Protein AF-A0A843HJ70-F1 (afdb_monomer_lite)

pLDDT: mean 95.59, std 4.68, range [63.19, 98.12]

Structure (mmCIF, N/CA/C/O backbone):
data_AF-A0A843HJ70-F1
#
_entry.id   AF-A0A843HJ70-F1
#
loop_
_atom_site.group_PDB
_atom_site.id
_atom_site.type_symbol
_atom_site.label_atom_id
_atom_site.label_alt_id
_atom_site.label_comp_id
_atom_site.label_asym_id
_atom_site.label_entity_id
_atom_site.label_seq_id
_atom_site.pdbx_PDB_ins_code
_atom_site.Cartn_x
_atom_site.Cartn_y
_atom_site.Cartn_z
_atom_site.occupancy
_atom_site.B_iso_or_equiv
_atom_site.auth_seq_id
_atom_site.auth_comp_id
_atom_site.auth_asym_id
_atom_site.auth_atom_id
_atom_site.pdbx_PDB_model_num
ATOM 1 N N . MET A 1 1 ? 3.531 -14.823 14.550 1.00 63.19 1 MET A N 1
ATOM 2 C CA . MET A 1 1 ? 2.327 -14.709 13.699 1.00 63.19 1 MET A CA 1
ATOM 3 C C . MET A 1 1 ? 2.798 -14.702 12.254 1.00 63.19 1 MET A C 1
ATOM 5 O O . MET A 1 1 ? 3.841 -14.111 12.013 1.00 63.19 1 MET A O 1
ATOM 9 N N . SER A 1 2 ? 2.128 -15.406 11.338 1.00 85.31 2 SER A N 1
ATOM 10 C CA . SER A 1 2 ? 2.501 -15.400 9.913 1.00 85.31 2 SER A CA 1
ATOM 11 C C . SER A 1 2 ? 1.602 -14.419 9.173 1.00 85.31 2 SER A C 1
ATOM 13 O O . SER A 1 2 ? 0.386 -14.515 9.315 1.00 85.31 2 SER A O 1
ATOM 15 N N . TRP A 1 3 ? 2.188 -13.504 8.402 1.00 92.44 3 TRP A N 1
ATOM 16 C CA . TRP A 1 3 ? 1.438 -12.656 7.475 1.00 92.44 3 TRP A CA 1
ATOM 17 C C . TRP A 1 3 ? 0.911 -13.501 6.312 1.00 92.44 3 TRP A C 1
ATOM 19 O O . TRP A 1 3 ? 1.602 -14.409 5.841 1.00 92.44 3 TRP A O 1
ATOM 29 N N . ASN A 1 4 ? -0.307 -13.215 5.858 1.00 94.31 4 ASN A N 1
ATOM 30 C CA . ASN A 1 4 ? -0.817 -13.725 4.595 1.00 94.31 4 ASN A CA 1
ATOM 31 C C . ASN A 1 4 ? -0.394 -12.775 3.468 1.00 94.31 4 ASN A C 1
ATOM 33 O O . ASN A 1 4 ? -0.891 -11.649 3.387 1.00 94.31 4 ASN A O 1
ATOM 37 N N . ASP A 1 5 ? 0.510 -13.245 2.606 1.00 91.94 5 ASP A N 1
ATOM 38 C CA . ASP A 1 5 ? 1.081 -12.470 1.502 1.00 91.94 5 ASP A CA 1
ATOM 39 C C . ASP A 1 5 ? 0.369 -12.672 0.144 1.00 91.94 5 ASP A C 1
ATOM 41 O O . ASP A 1 5 ? 0.864 -12.196 -0.887 1.00 91.94 5 ASP A O 1
ATOM 45 N N . ASP A 1 6 ? -0.790 -13.347 0.122 1.00 94.69 6 ASP A N 1
ATOM 46 C CA . ASP A 1 6 ? -1.591 -13.587 -1.094 1.00 94.69 6 ASP A CA 1
ATOM 47 C C . ASP A 1 6 ? -2.121 -12.292 -1.728 1.00 94.69 6 ASP A C 1
ATOM 49 O O . ASP A 1 6 ? -2.449 -12.264 -2.918 1.00 94.69 6 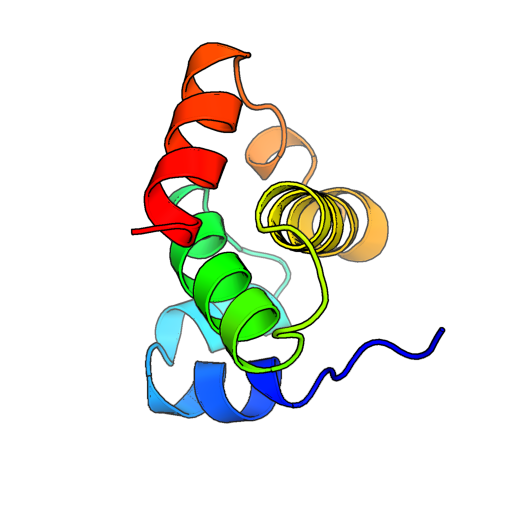ASP A O 1
ATOM 53 N N . TRP A 1 7 ? -2.118 -11.189 -0.973 1.00 94.94 7 TRP A N 1
ATOM 54 C CA . TRP A 1 7 ? -2.454 -9.848 -1.452 1.00 94.94 7 TRP A CA 1
ATOM 55 C C . TRP A 1 7 ? -1.667 -9.444 -2.707 1.00 94.94 7 TRP A C 1
ATOM 57 O O . TRP A 1 7 ? -2.190 -8.706 -3.537 1.00 94.94 7 TRP A O 1
ATOM 67 N N . ARG A 1 8 ? -0.441 -9.954 -2.903 1.00 93.06 8 ARG A N 1
ATOM 68 C CA . ARG A 1 8 ? 0.369 -9.694 -4.111 1.00 93.06 8 ARG A CA 1
ATOM 69 C C . ARG A 1 8 ? -0.205 -10.359 -5.359 1.00 93.06 8 ARG A C 1
ATOM 71 O O . ARG A 1 8 ? -0.121 -9.795 -6.449 1.00 93.06 8 ARG A O 1
ATOM 78 N N . THR A 1 9 ? -0.792 -11.545 -5.204 1.00 95.38 9 THR A N 1
ATOM 79 C CA . THR A 1 9 ? -1.465 -12.251 -6.299 1.00 95.38 9 THR A CA 1
ATOM 80 C C . THR A 1 9 ? -2.700 -11.478 -6.741 1.00 95.38 9 THR A C 1
ATOM 82 O O . THR A 1 9 ? -2.910 -11.306 -7.939 1.00 95.38 9 THR A O 1
ATOM 85 N N . GLU A 1 10 ? -3.484 -10.959 -5.791 1.00 96.69 10 GLU A N 1
ATOM 86 C CA . GLU A 1 10 ? -4.628 -10.102 -6.113 1.00 96.69 10 GLU A CA 1
ATOM 87 C C . GLU A 1 10 ? -4.193 -8.729 -6.638 1.00 96.69 10 GLU A C 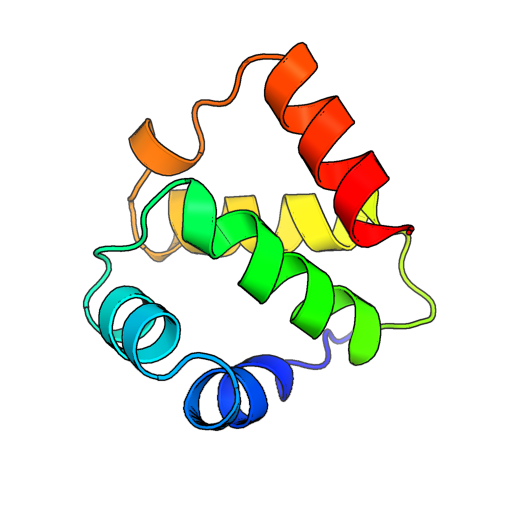1
ATOM 89 O O . GLU A 1 10 ? -4.823 -8.208 -7.549 1.00 96.69 10 GLU A O 1
ATOM 94 N N . LEU A 1 11 ? -3.076 -8.165 -6.168 1.00 97.12 11 LEU A N 1
ATOM 95 C CA . LEU A 1 11 ? -2.559 -6.900 -6.699 1.00 97.12 11 LEU A CA 1
ATOM 96 C C . LEU A 1 11 ? -2.362 -6.971 -8.218 1.00 97.12 11 LEU A C 1
ATOM 98 O O . LEU A 1 11 ? -2.749 -6.051 -8.933 1.00 97.12 11 LEU A O 1
ATOM 102 N N . LYS A 1 12 ? -1.850 -8.100 -8.724 1.00 97.00 12 LYS A N 1
ATOM 103 C CA . LYS A 1 12 ? -1.694 -8.344 -10.164 1.00 97.00 12 LYS A CA 1
ATOM 104 C C . LYS A 1 12 ? -3.015 -8.251 -10.936 1.00 97.00 12 LYS A C 1
ATOM 106 O O . LYS A 1 12 ? -2.991 -7.909 -12.116 1.00 97.00 12 LYS A O 1
ATOM 111 N N . THR A 1 13 ? -4.144 -8.589 -10.314 1.00 96.38 13 THR A N 1
ATOM 112 C CA . THR A 1 13 ? -5.458 -8.589 -10.969 1.00 96.38 13 THR A CA 1
ATOM 113 C C . THR A 1 13 ? -6.206 -7.271 -10.794 1.00 96.38 13 THR A C 1
ATOM 115 O O . THR A 1 13 ? -6.865 -6.844 -11.738 1.00 96.38 13 THR A O 1
ATOM 118 N N . VAL A 1 14 ? -6.108 -6.620 -9.630 1.00 96.12 14 VAL A N 1
ATOM 119 C CA . VAL A 1 14 ? -6.880 -5.399 -9.326 1.00 96.12 14 VAL A CA 1
ATOM 120 C C . VAL A 1 14 ? -6.169 -4.106 -9.724 1.00 96.12 14 VAL A C 1
ATOM 122 O O . VAL A 1 14 ? -6.837 -3.127 -10.041 1.00 96.12 14 VAL A O 1
ATOM 125 N N . ASP A 1 15 ? -4.834 -4.093 -9.724 1.00 97.38 15 ASP A N 1
ATOM 126 C CA . ASP A 1 15 ? -4.013 -2.941 -10.109 1.00 97.38 15 ASP A CA 1
ATOM 127 C C . ASP A 1 15 ? -2.674 -3.432 -10.679 1.00 97.38 15 ASP A C 1
ATOM 129 O O . ASP A 1 15 ? -1.630 -3.453 -10.016 1.00 97.38 15 ASP A O 1
ATOM 133 N N . TYR A 1 16 ? -2.722 -3.878 -11.938 1.00 97.00 16 TYR A N 1
ATOM 134 C CA . TYR A 1 16 ? -1.564 -4.448 -12.628 1.00 97.00 16 TYR A CA 1
ATOM 135 C C . TYR A 1 16 ? -0.382 -3.471 -12.694 1.00 97.00 16 TYR A C 1
ATOM 137 O O . TYR A 1 16 ? 0.767 -3.886 -12.554 1.00 97.00 16 TYR A O 1
ATOM 145 N N . ASP A 1 17 ? -0.642 -2.173 -12.846 1.00 97.94 17 ASP A N 1
ATOM 146 C CA . ASP A 1 17 ? 0.415 -1.166 -12.905 1.00 97.94 17 ASP A CA 1
ATOM 147 C C . ASP A 1 17 ? 1.103 -0.996 -11.543 1.00 97.94 17 ASP A C 1
ATOM 149 O O . ASP A 1 17 ? 2.330 -0.879 -11.481 1.00 97.94 17 ASP A O 1
ATOM 153 N N . CYS A 1 18 ? 0.343 -1.020 -10.442 1.00 98.06 18 CYS A N 1
ATOM 154 C CA . CYS A 1 18 ? 0.907 -1.055 -9.093 1.00 98.06 18 CYS A CA 1
ATOM 155 C C . CYS A 1 18 ? 1.722 -2.334 -8.858 1.00 98.06 18 CYS A C 1
ATOM 157 O O . CYS A 1 18 ? 2.799 -2.271 -8.263 1.00 98.06 18 CYS A O 1
ATOM 159 N N . TYR A 1 19 ? 1.251 -3.485 -9.347 1.00 97.69 19 TYR A N 1
ATOM 160 C CA . TYR A 1 19 ? 2.002 -4.741 -9.291 1.00 97.69 19 TYR A CA 1
ATOM 161 C C . TYR A 1 19 ? 3.334 -4.651 -10.050 1.00 97.69 19 TYR A C 1
ATOM 163 O O . TYR A 1 19 ? 4.374 -5.013 -9.502 1.00 97.69 19 TYR A O 1
ATOM 171 N N . VAL A 1 20 ? 3.335 -4.127 -11.280 1.00 97.88 20 VAL A N 1
ATOM 172 C CA . VAL A 1 20 ? 4.566 -3.941 -12.068 1.00 97.88 20 VAL A CA 1
ATOM 173 C C . VAL A 1 20 ? 5.535 -3.016 -11.334 1.00 97.88 20 VAL A C 1
ATOM 175 O O . VAL A 1 20 ? 6.700 -3.372 -11.160 1.00 97.88 20 VAL A O 1
ATOM 178 N N . ARG A 1 21 ? 5.052 -1.879 -10.815 1.00 97.56 21 ARG A N 1
ATOM 179 C CA . ARG A 1 21 ? 5.878 -0.965 -10.011 1.00 97.56 21 ARG A CA 1
ATOM 180 C C . ARG A 1 21 ? 6.447 -1.639 -8.767 1.00 97.56 21 ARG A C 1
ATOM 182 O O . ARG A 1 21 ? 7.605 -1.392 -8.441 1.00 97.56 21 ARG A O 1
ATOM 189 N N . LEU A 1 22 ? 5.675 -2.500 -8.105 1.00 95.56 22 LEU A N 1
ATOM 190 C CA . LEU A 1 22 ? 6.147 -3.279 -6.961 1.00 95.56 22 LEU A CA 1
ATOM 191 C C . LEU A 1 22 ? 7.281 -4.233 -7.349 1.00 95.56 22 LEU A C 1
ATOM 193 O O . LEU A 1 22 ? 8.292 -4.284 -6.654 1.00 95.56 22 LEU A O 1
ATOM 197 N N . CYS A 1 23 ? 7.143 -4.957 -8.462 1.00 95.25 23 CYS A N 1
ATOM 198 C CA . CYS A 1 23 ? 8.176 -5.872 -8.956 1.00 95.25 23 CYS A CA 1
ATOM 199 C C . CYS A 1 23 ? 9.469 -5.163 -9.379 1.00 95.25 23 CYS A C 1
ATOM 201 O O . CYS A 1 23 ? 10.539 -5.761 -9.327 1.00 95.25 23 CYS A O 1
ATOM 203 N N . GLU A 1 24 ? 9.371 -3.911 -9.816 1.00 96.56 24 GLU A N 1
ATOM 204 C CA . GLU A 1 24 ? 10.508 -3.125 -10.297 1.00 96.56 24 GLU A CA 1
ATOM 205 C C . GLU A 1 24 ? 11.106 -2.199 -9.229 1.00 96.56 24 GLU A C 1
ATOM 207 O O . GLU A 1 24 ? 12.027 -1.444 -9.537 1.00 96.56 24 GLU A O 1
ATOM 212 N N . CYS A 1 25 ? 10.584 -2.223 -7.997 1.00 96.44 25 CYS A N 1
ATOM 213 C CA . CYS A 1 25 ? 10.949 -1.289 -6.927 1.00 96.44 25 CYS A CA 1
ATOM 214 C C . CYS A 1 25 ? 10.768 0.184 -7.347 1.00 96.44 25 CYS A C 1
ATOM 216 O O . CYS A 1 25 ? 11.617 1.040 -7.093 1.00 96.44 25 CYS A O 1
ATOM 218 N N . ARG A 1 26 ? 9.656 0.480 -8.0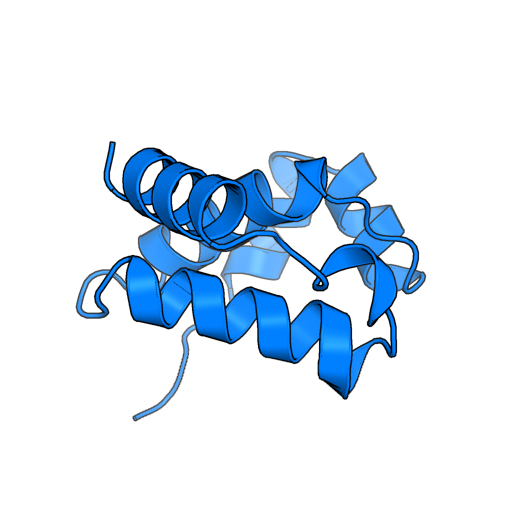33 1.00 96.81 26 ARG A N 1
ATOM 219 C CA . ARG A 1 26 ? 9.281 1.808 -8.551 1.00 96.81 26 ARG A CA 1
ATOM 220 C C . ARG A 1 26 ? 7.911 2.273 -8.057 1.00 96.81 26 ARG A C 1
ATOM 222 O O . ARG A 1 26 ? 7.245 3.049 -8.742 1.00 96.81 26 ARG A O 1
ATOM 229 N N . ASN A 1 27 ? 7.469 1.809 -6.885 1.00 97.50 27 ASN A N 1
ATOM 230 C CA . ASN A 1 27 ? 6.219 2.269 -6.282 1.00 97.50 27 ASN A CA 1
ATOM 231 C C . ASN A 1 27 ? 6.170 3.790 -6.084 1.00 97.50 27 ASN A C 1
ATOM 233 O O . ASN A 1 27 ? 7.190 4.461 -5.932 1.00 97.50 27 ASN A O 1
ATOM 237 N N . THR A 1 28 ? 4.951 4.316 -6.058 1.00 96.19 28 THR A N 1
ATOM 238 C CA . THR A 1 28 ? 4.613 5.710 -5.762 1.00 96.19 28 THR A CA 1
ATOM 239 C C . THR A 1 28 ? 3.763 5.792 -4.494 1.00 96.19 28 THR A C 1
ATOM 241 O O . THR A 1 28 ? 3.194 4.796 -4.057 1.00 96.19 28 THR A O 1
ATOM 244 N N . ARG A 1 29 ? 3.586 6.992 -3.921 1.00 95.69 29 ARG A N 1
ATOM 245 C CA . ARG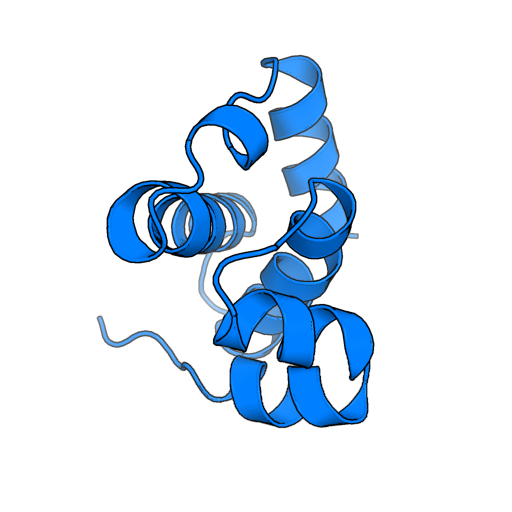 A 1 29 ? 2.737 7.174 -2.723 1.00 95.69 29 ARG A CA 1
ATOM 246 C C . ARG A 1 29 ? 1.295 6.695 -2.913 1.00 95.69 29 ARG A C 1
ATOM 248 O O . ARG A 1 29 ? 0.668 6.261 -1.955 1.00 95.69 29 ARG A O 1
ATOM 255 N N . LYS A 1 30 ? 0.769 6.755 -4.141 1.00 94.56 30 LYS A N 1
ATOM 256 C CA . LYS A 1 30 ? -0.592 6.288 -4.453 1.00 94.56 30 LYS A CA 1
ATOM 257 C C . LYS A 1 30 ? -0.731 4.771 -4.302 1.00 94.56 30 LYS A C 1
ATOM 259 O O . LYS A 1 30 ? -1.786 4.305 -3.887 1.00 94.56 30 LYS A O 1
ATOM 264 N N . ASP A 1 31 ? 0.339 4.030 -4.580 1.00 97.56 31 ASP A N 1
ATOM 265 C CA . ASP A 1 31 ? 0.361 2.564 -4.518 1.00 97.56 31 ASP A CA 1
ATOM 266 C C . ASP A 1 31 ? 0.189 2.053 -3.083 1.00 97.56 31 ASP A C 1
ATOM 268 O O . ASP A 1 31 ? -0.432 1.013 -2.862 1.00 97.56 31 ASP A O 1
ATOM 272 N N . LEU A 1 32 ? 0.681 2.821 -2.100 1.00 97.81 32 LEU A N 1
ATOM 273 C CA . LEU A 1 32 ? 0.628 2.463 -0.682 1.00 97.81 32 LEU A CA 1
ATOM 274 C C . LEU A 1 32 ? -0.804 2.171 -0.222 1.00 97.81 32 LEU A C 1
ATOM 276 O O . LEU A 1 32 ? -1.015 1.227 0.536 1.00 97.81 32 LEU A O 1
ATOM 280 N N . LEU A 1 33 ? -1.793 2.933 -0.703 1.00 97.69 33 LEU A N 1
ATOM 281 C CA . LEU A 1 33 ? -3.196 2.727 -0.343 1.00 97.69 33 LEU A CA 1
ATOM 282 C C . LEU A 1 33 ? -3.735 1.406 -0.897 1.00 97.69 33 LEU A C 1
ATOM 284 O O . LEU A 1 33 ? -4.290 0.614 -0.136 1.00 97.69 33 LEU A O 1
ATOM 288 N N . THR A 1 34 ? -3.562 1.159 -2.197 1.00 97.56 34 THR A N 1
ATOM 289 C CA . THR A 1 34 ? -4.032 -0.073 -2.848 1.00 97.56 34 TH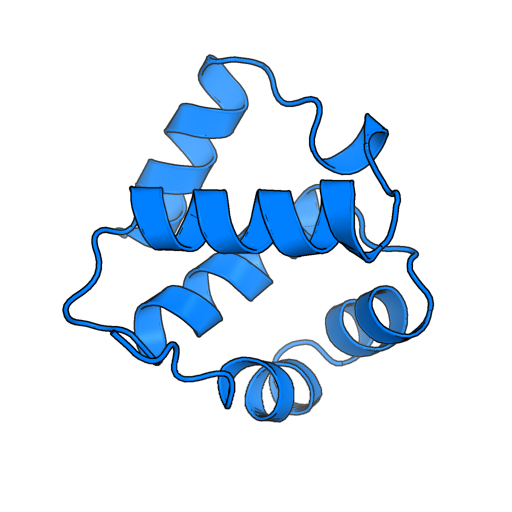R A CA 1
ATOM 290 C C . THR A 1 34 ? -3.413 -1.301 -2.186 1.00 97.56 34 THR A C 1
ATOM 292 O O . THR A 1 34 ? -4.123 -2.233 -1.809 1.00 97.56 34 THR A O 1
ATOM 295 N N . MET A 1 35 ? -2.096 -1.277 -1.975 1.00 98.06 35 MET A N 1
ATOM 296 C CA . MET A 1 35 ? -1.372 -2.372 -1.334 1.00 98.06 35 MET A CA 1
ATOM 297 C C . MET A 1 35 ? -1.838 -2.587 0.112 1.00 98.06 35 MET A C 1
ATOM 299 O O . MET A 1 35 ? -2.127 -3.720 0.489 1.00 98.06 35 MET A O 1
ATOM 303 N N . SER A 1 36 ? -1.990 -1.518 0.902 1.00 98.06 36 SER A N 1
ATOM 304 C CA . SER A 1 36 ? -2.417 -1.624 2.307 1.00 98.06 36 SER A CA 1
ATOM 305 C C . SER A 1 36 ? -3.842 -2.165 2.438 1.00 98.06 36 SER A C 1
ATOM 307 O O . SER A 1 36 ? -4.100 -2.992 3.311 1.00 98.06 36 SER A O 1
ATOM 309 N N . LYS A 1 37 ? -4.758 -1.777 1.538 1.00 97.62 37 LYS A N 1
ATOM 310 C CA . LYS A 1 37 ? -6.121 -2.336 1.490 1.00 97.62 37 LYS A CA 1
ATOM 311 C C . LYS A 1 37 ? -6.117 -3.836 1.216 1.00 97.62 37 LYS A C 1
ATOM 313 O O . LYS A 1 37 ? -6.865 -4.577 1.853 1.00 97.62 37 LYS A O 1
ATOM 318 N N . LEU A 1 38 ? -5.269 -4.296 0.298 1.00 97.75 38 LEU A N 1
ATOM 319 C CA . LEU A 1 38 ? -5.151 -5.724 0.018 1.00 97.75 38 LEU A CA 1
ATOM 320 C C . LEU A 1 38 ? -4.501 -6.472 1.189 1.00 97.75 38 LEU A C 1
ATOM 322 O O . LEU A 1 38 ? -5.018 -7.511 1.588 1.00 97.75 38 LEU A O 1
ATOM 326 N N . VAL A 1 39 ? -3.438 -5.944 1.805 1.00 97.56 39 VAL A N 1
ATOM 327 C CA . VAL A 1 39 ? -2.855 -6.556 3.015 1.00 97.56 39 VAL A CA 1
ATOM 328 C C . VAL A 1 39 ? -3.905 -6.696 4.113 1.00 97.56 39 VAL A C 1
ATOM 330 O O . VAL A 1 39 ? -4.041 -7.783 4.673 1.00 97.56 39 VAL A O 1
ATOM 333 N N . PHE A 1 40 ? -4.687 -5.647 4.374 1.00 97.56 40 PHE A N 1
ATOM 334 C CA . PHE A 1 40 ? -5.751 -5.665 5.378 1.00 97.56 40 PHE A CA 1
ATOM 335 C C . PHE A 1 40 ? -6.829 -6.712 5.065 1.00 97.56 40 PHE A C 1
ATOM 337 O O . PHE A 1 40 ? -7.180 -7.514 5.930 1.00 97.56 40 PHE A O 1
ATOM 344 N N . LYS A 1 41 ? -7.276 -6.802 3.804 1.00 97.00 41 LYS A N 1
ATOM 345 C CA . LYS A 1 41 ? -8.229 -7.826 3.339 1.00 97.00 41 LYS A CA 1
ATOM 346 C C . LYS A 1 41 ? -7.763 -9.253 3.653 1.00 97.00 41 LYS A C 1
ATOM 348 O O . LYS A 1 41 ? -8.566 -10.084 4.073 1.00 97.00 41 LYS A O 1
ATOM 353 N N . TYR A 1 42 ? -6.482 -9.546 3.431 1.00 96.94 42 TYR A N 1
ATOM 354 C CA . TYR A 1 42 ? -5.913 -10.882 3.640 1.00 96.94 42 TYR A CA 1
ATOM 355 C C . TYR A 1 42 ? -5.470 -11.148 5.085 1.00 96.94 42 TYR A C 1
ATOM 357 O O . TYR A 1 42 ? -5.222 -12.300 5.443 1.00 96.94 42 TYR A O 1
ATOM 365 N N . ASN A 1 43 ? -5.412 -10.112 5.925 1.00 96.38 43 ASN A N 1
ATOM 366 C CA . ASN A 1 43 ? -5.014 -10.189 7.329 1.00 96.38 43 ASN A CA 1
ATOM 367 C C . ASN A 1 43 ? -6.079 -9.532 8.236 1.00 96.38 43 ASN A C 1
ATOM 369 O O . ASN A 1 43 ? -5.758 -8.615 8.987 1.00 96.38 43 ASN A O 1
ATOM 373 N N . PRO A 1 44 ? -7.342 -10.005 8.219 1.00 93.44 44 PRO A N 1
ATOM 374 C CA . PRO A 1 44 ? -8.486 -9.302 8.820 1.00 93.44 44 PRO A CA 1
ATOM 375 C C . PRO A 1 44 ? -8.453 -9.211 10.354 1.00 93.44 44 PRO A C 1
ATOM 377 O O . PRO A 1 44 ? -9.254 -8.499 10.951 1.00 93.44 44 PRO A O 1
ATOM 380 N N . THR A 1 45 ? -7.564 -9.955 11.014 1.00 94.75 45 THR A N 1
ATOM 381 C CA . THR A 1 45 ? -7.351 -9.861 12.466 1.00 94.75 45 THR A CA 1
ATOM 382 C C . THR A 1 45 ? -6.332 -8.788 12.848 1.00 94.75 45 THR A C 1
ATOM 384 O O . THR A 1 45 ? -6.139 -8.543 14.036 1.00 94.75 45 THR A O 1
ATOM 387 N N . MET A 1 46 ? -5.633 -8.206 11.870 1.00 96.25 46 MET A N 1
ATOM 388 C CA . MET A 1 46 ? -4.636 -7.164 12.096 1.00 96.25 46 MET A CA 1
ATOM 389 C C . MET A 1 46 ? -5.291 -5.784 12.052 1.00 96.25 46 MET A C 1
ATOM 391 O O . MET A 1 46 ? -6.145 -5.550 11.199 1.00 96.25 46 MET A O 1
ATOM 395 N N . PRO A 1 47 ? -4.875 -4.840 12.911 1.00 97.06 47 PRO A N 1
ATOM 396 C CA . PRO A 1 47 ? -5.265 -3.443 12.773 1.00 97.06 47 PRO A CA 1
ATOM 397 C C . PRO A 1 47 ? -4.849 -2.867 11.411 1.00 97.06 47 PRO A C 1
ATOM 399 O O . PRO A 1 47 ? -3.797 -3.220 10.870 1.00 97.06 47 PRO A O 1
ATOM 402 N N . ALA A 1 48 ? -5.636 -1.924 10.885 1.00 97.38 48 ALA A N 1
ATOM 403 C CA . ALA A 1 48 ? -5.300 -1.208 9.652 1.00 97.38 48 ALA A CA 1
ATOM 404 C C . ALA A 1 48 ? -3.926 -0.518 9.742 1.00 97.38 48 ALA A C 1
ATOM 406 O O . ALA A 1 48 ? -3.171 -0.520 8.773 1.00 97.38 48 ALA A O 1
ATOM 407 N N . GLU A 1 49 ? -3.580 0.012 10.920 1.00 98.00 49 GLU A N 1
ATOM 408 C CA . GLU A 1 49 ? -2.270 0.611 11.190 1.00 98.00 49 GLU A CA 1
ATOM 409 C C . GLU A 1 49 ? -1.116 -0.375 10.961 1.00 98.00 49 GLU A C 1
ATOM 411 O O . GLU A 1 49 ? -0.200 -0.070 10.202 1.00 98.00 49 GLU A O 1
ATOM 416 N N . GLU A 1 50 ? -1.201 -1.586 11.514 1.00 98.00 50 GLU A N 1
ATOM 417 C CA . GLU A 1 50 ? -0.188 -2.632 11.314 1.00 98.00 50 GLU A CA 1
ATOM 418 C C . GLU A 1 50 ? -0.069 -3.034 9.836 1.00 98.00 50 GLU A C 1
ATOM 420 O O . GLU A 1 50 ? 1.025 -3.289 9.336 1.00 98.00 50 GLU A O 1
ATOM 425 N N . CYS A 1 51 ? -1.182 -3.041 9.097 1.00 97.88 51 CYS A N 1
ATOM 426 C CA . CYS A 1 51 ? -1.170 -3.326 7.661 1.00 97.88 51 CYS A CA 1
ATOM 427 C C . CYS A 1 51 ? -0.490 -2.212 6.851 1.00 97.88 51 CYS A C 1
ATOM 429 O O . CYS A 1 51 ? 0.217 -2.500 5.885 1.00 97.88 51 CYS A O 1
ATOM 431 N N . VAL A 1 52 ? -0.673 -0.948 7.249 1.00 98.06 52 VAL A N 1
ATOM 432 C CA . VAL A 1 52 ? 0.028 0.194 6.646 1.00 98.06 52 VAL A CA 1
ATOM 433 C C . VAL A 1 52 ? 1.519 0.130 6.964 1.00 98.06 52 VAL A C 1
ATOM 435 O O . VAL A 1 52 ? 2.325 0.214 6.039 1.00 98.06 52 VAL A O 1
ATOM 438 N N . ILE A 1 53 ? 1.898 -0.078 8.230 1.00 97.62 53 ILE A N 1
ATOM 439 C CA . ILE A 1 53 ? 3.302 -0.231 8.649 1.00 97.62 53 ILE A CA 1
ATOM 440 C C . ILE A 1 53 ? 3.969 -1.340 7.839 1.00 97.62 53 ILE A C 1
ATOM 442 O O . ILE A 1 53 ? 5.028 -1.122 7.258 1.00 97.62 53 ILE A O 1
ATOM 446 N N . ARG A 1 54 ? 3.300 -2.487 7.688 1.00 96.62 54 ARG A N 1
ATOM 447 C CA . ARG A 1 54 ? 3.803 -3.613 6.901 1.00 96.62 54 ARG A CA 1
ATOM 448 C C . ARG A 1 54 ? 4.129 -3.240 5.452 1.00 96.62 54 ARG A C 1
ATOM 450 O O . ARG A 1 54 ? 5.124 -3.712 4.902 1.00 96.62 54 ARG A O 1
ATOM 457 N N . ILE A 1 55 ? 3.307 -2.404 4.819 1.00 97.56 55 ILE A N 1
ATOM 458 C CA . ILE A 1 55 ? 3.570 -1.909 3.461 1.00 97.56 55 ILE A CA 1
ATOM 459 C C . ILE A 1 55 ? 4.695 -0.874 3.437 1.00 97.56 55 ILE A C 1
ATOM 461 O O . ILE A 1 55 ? 5.499 -0.887 2.504 1.00 97.56 55 ILE A O 1
ATOM 465 N N . LEU A 1 56 ? 4.794 -0.009 4.448 1.00 97.69 56 LEU A N 1
ATOM 466 C CA . LEU A 1 56 ? 5.898 0.945 4.561 1.00 97.69 56 LEU A CA 1
ATOM 467 C C . LEU A 1 56 ? 7.243 0.232 4.768 1.00 97.69 56 LEU A C 1
ATOM 469 O O . LEU A 1 56 ? 8.215 0.603 4.120 1.00 97.69 56 LEU A O 1
ATOM 473 N N . GLU A 1 57 ? 7.301 -0.827 5.577 1.00 95.94 57 GLU A N 1
ATOM 474 C CA . GLU A 1 57 ? 8.491 -1.680 5.713 1.00 95.94 57 GLU A CA 1
ATOM 475 C C . GLU A 1 57 ? 8.862 -2.323 4.371 1.00 95.94 57 GLU A C 1
ATOM 477 O O . GLU A 1 57 ? 10.013 -2.275 3.940 1.00 95.94 57 GLU A O 1
ATOM 482 N N . TRP A 1 58 ? 7.877 -2.873 3.654 1.00 94.81 58 TRP A N 1
ATOM 483 C CA . TRP A 1 58 ? 8.121 -3.510 2.361 1.00 94.81 58 TRP A CA 1
ATOM 484 C C . TRP A 1 58 ? 8.681 -2.519 1.332 1.00 94.81 58 TRP A C 1
ATOM 486 O O . TRP A 1 58 ? 9.693 -2.775 0.681 1.00 94.81 58 TRP A O 1
ATOM 496 N N . VAL A 1 59 ? 8.020 -1.375 1.162 1.00 96.81 59 VAL A N 1
ATOM 497 C CA . VAL A 1 59 ? 8.388 -0.385 0.142 1.00 96.81 59 VAL A CA 1
ATOM 498 C C . VAL A 1 59 ? 9.651 0.379 0.548 1.00 96.81 59 VAL A C 1
ATOM 500 O O . VAL A 1 59 ? 10.537 0.604 -0.275 1.00 96.81 59 VAL A O 1
ATOM 503 N N . GLY A 1 60 ? 9.759 0.766 1.814 1.00 96.62 60 GLY A N 1
ATOM 504 C CA . GLY A 1 60 ? 10.873 1.547 2.337 1.00 96.62 60 GLY A CA 1
ATOM 505 C C . GLY A 1 60 ? 12.113 0.694 2.561 1.00 96.62 60 GLY A C 1
ATOM 506 O O . GLY A 1 60 ? 13.146 0.936 1.942 1.00 96.62 60 GLY A O 1
ATOM 507 N N . GLU A 1 61 ? 12.018 -0.314 3.425 1.00 92.44 61 GLU A N 1
ATOM 508 C CA . GLU A 1 61 ? 13.179 -1.094 3.855 1.00 92.44 61 GLU A CA 1
ATOM 509 C C . GLU A 1 61 ? 13.584 -2.146 2.826 1.00 92.44 61 GLU A C 1
ATOM 511 O O . GLU A 1 61 ? 14.767 -2.269 2.516 1.00 92.44 61 GLU A O 1
ATOM 516 N N . TRP A 1 62 ? 12.627 -2.905 2.284 1.00 92.06 62 TRP A N 1
ATOM 517 C CA . TRP A 1 62 ? 12.958 -4.052 1.429 1.00 92.06 62 TRP A CA 1
ATOM 518 C C . TRP A 1 62 ? 13.175 -3.657 -0.028 1.00 92.06 62 TRP A C 1
ATOM 520 O O . TRP A 1 62 ? 14.090 -4.170 -0.671 1.00 92.06 62 TRP A O 1
ATOM 530 N N . ASN A 1 63 ? 12.387 -2.708 -0.534 1.00 93.56 63 ASN A N 1
ATOM 531 C CA . ASN A 1 63 ? 12.556 -2.167 -1.883 1.00 93.56 63 ASN A CA 1
ATOM 532 C C . ASN A 1 63 ? 13.478 -0.932 -1.932 1.00 93.56 63 ASN A C 1
ATOM 534 O O . ASN A 1 63 ? 13.780 -0.446 -3.023 1.00 93.56 63 ASN A O 1
ATOM 538 N N . GLY A 1 64 ? 13.928 -0.412 -0.783 1.00 94.44 64 GLY A N 1
ATOM 539 C CA . GLY A 1 64 ? 14.840 0.736 -0.701 1.00 94.44 64 GLY A CA 1
ATOM 540 C C . GLY A 1 64 ? 14.217 2.076 -1.110 1.00 94.44 64 GLY A C 1
ATOM 541 O O . GLY A 1 64 ? 14.938 3.017 -1.446 1.00 94.44 64 GLY A O 1
ATOM 542 N N . GLN A 1 65 ? 12.886 2.189 -1.129 1.00 95.31 65 GLN A N 1
ATOM 543 C CA . GLN A 1 65 ? 12.177 3.363 -1.644 1.00 95.31 65 GLN A CA 1
ATOM 544 C C . GLN A 1 65 ? 11.807 4.364 -0.538 1.00 95.31 65 GLN A C 1
ATOM 546 O O . GLN A 1 65 ? 10.669 4.823 -0.456 1.00 95.31 65 GLN A O 1
ATOM 551 N N . TYR A 1 66 ? 12.775 4.750 0.297 1.00 94.06 66 TYR A N 1
ATOM 552 C CA . TYR A 1 66 ? 12.553 5.577 1.495 1.00 94.06 66 TYR A CA 1
ATOM 553 C C . TYR A 1 66 ? 11.797 6.895 1.237 1.00 94.06 66 TYR A C 1
ATOM 555 O O . TYR A 1 66 ? 10.969 7.301 2.045 1.00 94.06 66 TYR A O 1
ATOM 563 N N . MET A 1 67 ? 12.008 7.543 0.085 1.00 94.56 67 MET A N 1
ATOM 564 C CA . MET A 1 67 ? 11.305 8.790 -0.280 1.00 94.56 67 MET A CA 1
ATOM 565 C C . MET A 1 67 ? 9.796 8.591 -0.515 1.00 94.56 67 MET A C 1
ATOM 567 O O . MET A 1 67 ? 9.001 9.525 -0.380 1.00 94.56 67 MET A O 1
ATOM 571 N N . VAL A 1 68 ? 9.389 7.375 -0.893 1.00 94.94 68 VAL A N 1
ATOM 572 C CA . VAL A 1 68 ? 7.977 7.006 -1.066 1.00 94.94 68 VAL A CA 1
ATOM 573 C C . VAL A 1 68 ? 7.305 6.867 0.297 1.00 94.94 68 VAL A C 1
ATOM 575 O O . VAL A 1 68 ? 6.151 7.262 0.441 1.00 94.94 68 VAL A O 1
ATOM 578 N N . THR A 1 69 ? 8.035 6.355 1.288 1.00 95.31 69 THR A N 1
ATOM 579 C CA . THR A 1 69 ? 7.541 6.093 2.645 1.00 95.31 69 THR A CA 1
ATOM 580 C C . THR A 1 69 ? 7.758 7.249 3.622 1.00 95.31 69 THR A C 1
ATOM 582 O O . THR A 1 69 ? 7.275 7.177 4.747 1.00 95.31 69 THR A O 1
ATOM 585 N N . ASP A 1 70 ? 8.444 8.318 3.208 1.00 95.75 70 ASP A N 1
ATOM 586 C CA . ASP A 1 70 ? 8.641 9.552 3.983 1.00 95.75 70 ASP A CA 1
ATOM 587 C C . ASP A 1 70 ? 7.357 10.403 4.025 1.00 95.75 70 ASP A C 1
ATOM 589 O O . ASP A 1 70 ? 7.215 11.433 3.356 1.00 95.75 70 ASP A O 1
ATOM 593 N N . LEU A 1 71 ? 6.355 9.893 4.738 1.00 95.94 71 LEU A N 1
ATOM 594 C CA . LEU A 1 71 ? 5.044 10.513 4.892 1.00 95.94 71 LEU A CA 1
ATOM 595 C C . LEU A 1 71 ? 5.052 11.506 6.055 1.00 95.94 71 LEU A C 1
ATOM 597 O O . LEU A 1 71 ? 5.586 11.237 7.131 1.00 95.94 71 LEU A O 1
ATOM 601 N N . THR A 1 72 ? 4.356 12.626 5.884 1.00 97.19 72 THR A N 1
ATOM 602 C CA . THR A 1 72 ? 3.989 13.472 7.022 1.00 97.19 72 THR A CA 1
ATOM 603 C C . THR A 1 72 ? 3.039 12.725 7.963 1.00 97.19 72 THR A C 1
ATOM 605 O O . THR A 1 72 ? 2.303 11.820 7.560 1.00 97.19 72 THR A O 1
ATOM 608 N N . THR A 1 73 ? 2.974 13.157 9.225 1.00 97.38 73 THR A N 1
ATOM 609 C CA . THR A 1 73 ? 2.030 12.606 10.213 1.00 97.38 73 THR A CA 1
ATOM 610 C C . THR A 1 73 ? 0.578 12.644 9.727 1.00 97.38 73 THR A C 1
ATOM 612 O O . THR A 1 73 ? -0.205 11.749 10.043 1.00 97.38 73 THR A O 1
ATOM 615 N N . GLU A 1 74 ? 0.197 13.679 8.976 1.00 98.00 74 GLU A N 1
ATOM 616 C CA . GLU A 1 74 ? -1.150 13.811 8.420 1.00 98.00 74 GLU A CA 1
ATOM 617 C C . GLU A 1 74 ? -1.398 12.811 7.283 1.00 98.00 74 GLU A C 1
ATOM 619 O O . GLU A 1 74 ? -2.413 12.116 7.298 1.00 98.00 74 GLU A O 1
ATOM 624 N N . GLU A 1 75 ? -0.459 12.674 6.342 1.00 97.69 75 GLU A N 1
ATOM 625 C CA . GLU A 1 75 ? -0.544 11.681 5.263 1.00 97.69 75 GLU A CA 1
ATOM 626 C C . GLU A 1 75 ? -0.647 10.255 5.813 1.00 97.69 75 GLU A C 1
ATOM 628 O O . GLU A 1 75 ? -1.498 9.488 5.365 1.00 97.69 75 GLU A O 1
ATOM 633 N N . TYR A 1 76 ? 0.160 9.920 6.823 1.00 97.88 76 TYR A N 1
ATOM 634 C CA . TYR A 1 76 ? 0.126 8.614 7.480 1.00 97.88 76 TYR A CA 1
ATOM 635 C C . TYR A 1 76 ? -1.238 8.325 8.126 1.00 97.88 76 TYR A C 1
ATOM 637 O O . TYR A 1 76 ? -1.853 7.291 7.864 1.00 97.88 76 TYR A O 1
ATOM 645 N N . LYS A 1 77 ? -1.775 9.269 8.911 1.00 97.81 77 LYS A N 1
ATOM 646 C CA . LYS A 1 77 ? -3.099 9.120 9.543 1.00 97.81 77 LYS A CA 1
ATOM 647 C C . LYS A 1 77 ? -4.223 9.001 8.516 1.00 97.81 77 LYS A C 1
ATOM 649 O O . LYS A 1 77 ? -5.144 8.203 8.698 1.00 97.81 77 LYS A O 1
ATOM 654 N N . ASN A 1 78 ? -4.150 9.774 7.434 1.00 98.00 78 ASN A N 1
ATOM 655 C CA . ASN A 1 78 ? -5.122 9.710 6.347 1.00 98.00 78 ASN A CA 1
ATOM 656 C C . ASN A 1 78 ? -5.054 8.372 5.601 1.00 98.00 78 ASN A C 1
ATOM 658 O O . ASN A 1 78 ? -6.101 7.831 5.238 1.00 98.00 78 ASN A O 1
ATOM 662 N N . LEU A 1 79 ? -3.855 7.813 5.414 1.00 97.81 79 LEU A N 1
ATOM 663 C CA . LEU A 1 79 ? -3.659 6.492 4.822 1.00 97.81 79 LEU A CA 1
ATOM 664 C C . LEU A 1 79 ? -4.307 5.399 5.683 1.00 97.81 79 LEU A C 1
ATOM 666 O O . LEU A 1 79 ? -5.122 4.644 5.159 1.00 97.81 79 LEU A O 1
ATOM 670 N N . ILE A 1 80 ? -4.044 5.378 6.997 1.00 98.12 80 ILE A N 1
ATOM 671 C CA . ILE A 1 80 ? -4.670 4.421 7.932 1.00 98.12 80 ILE A CA 1
ATOM 672 C C . ILE A 1 80 ? -6.192 4.518 7.870 1.00 98.12 80 ILE A C 1
ATOM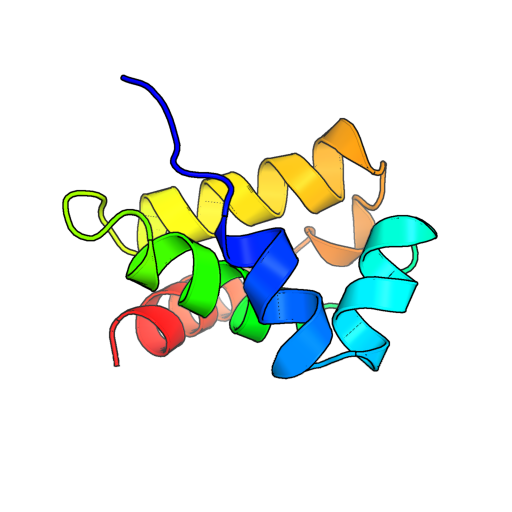 674 O O . ILE A 1 80 ? -6.873 3.518 7.646 1.00 98.12 80 ILE A O 1
ATOM 678 N N . LYS A 1 81 ? -6.737 5.733 8.007 1.00 97.88 81 LYS A N 1
ATOM 679 C CA . LYS A 1 81 ? -8.185 5.957 7.946 1.00 97.88 81 LYS A CA 1
ATOM 680 C C . LYS A 1 81 ? -8.773 5.466 6.623 1.00 97.88 81 LYS A C 1
ATOM 682 O O . LYS A 1 81 ? -9.874 4.935 6.604 1.00 97.88 81 LYS A O 1
ATOM 687 N N . SER A 1 82 ? -8.063 5.646 5.515 1.00 97.38 82 SER A N 1
ATOM 688 C CA . SER A 1 82 ? -8.538 5.216 4.198 1.00 97.38 82 SER A CA 1
ATOM 689 C C . SER A 1 82 ? -8.536 3.698 4.026 1.00 97.38 82 SER A C 1
ATOM 691 O O . SER A 1 82 ? -9.297 3.204 3.201 1.00 97.38 82 SER A O 1
ATOM 693 N N . VAL A 1 83 ? -7.692 2.966 4.759 1.00 96.31 83 VAL A N 1
ATOM 694 C CA . VAL A 1 83 ? -7.652 1.493 4.753 1.00 96.31 83 VAL A CA 1
ATOM 695 C C . VAL A 1 83 ? -8.806 0.897 5.562 1.00 96.31 83 VAL A C 1
ATOM 697 O O . VAL A 1 83 ? -9.362 -0.112 5.142 1.00 96.31 83 VAL A O 1
ATOM 700 N N . ASP A 1 84 ? -9.181 1.541 6.668 1.00 92.00 84 ASP A N 1
ATOM 701 C CA . ASP A 1 84 ? -10.243 1.091 7.585 1.00 92.00 84 ASP A CA 1
ATOM 702 C C . ASP A 1 84 ? -11.677 1.397 7.084 1.00 92.00 84 ASP A C 1
ATOM 704 O O . ASP A 1 84 ? -12.648 0.855 7.608 1.00 92.00 84 ASP A O 1
ATOM 708 N N . ASN A 1 85 ? -11.816 2.253 6.056 1.00 74.75 85 ASN A N 1
ATOM 709 C CA . ASN A 1 85 ? -13.085 2.574 5.371 1.00 74.75 85 ASN A CA 1
ATOM 710 C C . ASN A 1 85 ? -13.231 1.844 4.025 1.00 74.75 85 ASN A C 1
ATOM 712 O O . ASN A 1 85 ? -14.363 1.400 3.739 1.00 74.75 85 ASN A O 1
#

Foldseek 3Di:
DDQDPCLLVVCCVPPVVLSVCLVVLNHALVSLLSSLLSSCVRVVVDQSLVSSVVSLCSSCVVSVNVVRSPDDPVSSVVSSVSSVD

Sequence (85 aa):
MSWNDDWRTELKTVDYDCYVRLCECRNTRKDLLTMSKLVFKYNPTMPAEECVIRILEWVGEWNGQYMVTDLTTEEYKNLIKSVDN

Secondary structure (DSSP, 8-state):
-----THHHHHHHH-HHHHHHHHTT---HHHHHHHHHHHHHH-TTS-HHHHHHHHHIIIIIIS--HHHH---HHHHHHHHHHHH-

Radius of gyration: 11.76 Å; chains: 1; bounding box: 28×29×27 Å